Protein AF-A0A7S0GLN7-F1 (afdb_monomer_lite)

Foldseek 3Di:
DQDDPPPLVPDPPNDPPPAPVSDDPPNPRDDPVRNVVSVVVRVVVVVVVVVVVVVVVVVVVVVVVCVVPPPPDDDDPDDDPDDPLRPPVDQFDFDWADDPVDPDTATAADCVVPDLVVNPDADPPPGRPVSYCQVVQCPPPDPVSVPPRRDDTPGRDRPPDD

Structure (mmCIF, N/CA/C/O backbone):
data_AF-A0A7S0GLN7-F1
#
_entry.id   AF-A0A7S0GLN7-F1
#
loop_
_atom_site.group_PDB
_atom_site.id
_atom_site.type_symbol
_atom_site.label_atom_id
_atom_site.label_alt_id
_atom_site.label_comp_id
_atom_site.label_asym_id
_atom_site.label_entity_id
_atom_site.label_seq_id
_atom_site.pdbx_PDB_ins_code
_atom_site.Cartn_x
_atom_site.Cartn_y
_atom_site.Cartn_z
_atom_site.occupancy
_atom_site.B_iso_or_equiv
_atom_site.auth_seq_id
_atom_site.auth_comp_id
_atom_site.auth_asym_id
_atom_site.auth_atom_id
_atom_site.pdbx_PDB_model_num
ATOM 1 N N . PHE A 1 1 ? -46.836 7.902 42.389 1.00 57.00 1 PHE A N 1
ATOM 2 C CA . PHE A 1 1 ? -46.177 7.692 41.086 1.00 57.00 1 PHE A CA 1
ATOM 3 C C . PHE A 1 1 ? -44.818 8.373 41.120 1.00 57.00 1 PHE A C 1
ATOM 5 O O . PHE A 1 1 ? -44.782 9.589 41.242 1.00 57.00 1 PHE A O 1
ATOM 12 N N . LYS A 1 2 ? -43.715 7.612 41.102 1.00 63.59 2 LYS A N 1
ATOM 13 C CA . LYS A 1 2 ? -42.372 8.173 40.889 1.00 63.59 2 LYS A CA 1
ATOM 14 C C . LYS A 1 2 ? -42.158 8.267 39.375 1.00 63.59 2 LYS A C 1
ATOM 16 O O . LYS A 1 2 ? -42.363 7.277 38.680 1.00 63.59 2 LYS A O 1
ATOM 21 N N . PHE A 1 3 ? -41.825 9.448 38.862 1.00 69.06 3 PHE A N 1
ATOM 22 C CA . PHE A 1 3 ? -41.523 9.647 37.444 1.00 69.06 3 PHE A CA 1
ATOM 23 C C . PHE A 1 3 ? -40.012 9.564 37.231 1.00 69.06 3 PHE A C 1
ATOM 25 O O . PHE A 1 3 ? -39.242 10.159 37.983 1.00 69.06 3 PHE A O 1
ATOM 32 N N . CYS A 1 4 ? -39.583 8.835 36.201 1.00 67.38 4 CYS A N 1
ATOM 33 C CA . CYS A 1 4 ? -38.185 8.812 35.791 1.00 67.38 4 CYS A CA 1
ATOM 34 C C . CYS A 1 4 ? -37.833 10.160 35.146 1.00 67.38 4 CYS A C 1
ATOM 36 O O . CYS A 1 4 ? -38.243 10.438 34.019 1.00 67.38 4 CYS A O 1
ATOM 38 N N . HIS A 1 5 ? -37.070 10.999 35.847 1.00 70.44 5 HIS A N 1
ATOM 39 C CA . HIS A 1 5 ? -36.556 12.247 35.289 1.00 70.44 5 HIS A CA 1
ATOM 40 C C . HIS A 1 5 ? -35.407 11.927 34.318 1.00 70.44 5 HIS A C 1
ATOM 42 O O . HIS A 1 5 ? -34.266 11.744 34.745 1.00 70.44 5 HIS A O 1
ATOM 48 N N . GLN A 1 6 ? -35.722 11.815 33.020 1.00 73.50 6 GLN A N 1
ATOM 49 C CA . GLN A 1 6 ? -34.781 11.446 31.943 1.00 73.50 6 GLN A CA 1
ATOM 50 C C . GLN A 1 6 ? -33.738 12.524 31.616 1.00 73.50 6 GLN A C 1
ATOM 52 O O . GLN A 1 6 ? -32.865 12.305 30.778 1.00 73.50 6 GLN A O 1
ATOM 57 N N . ASP A 1 7 ? -33.797 13.679 32.275 1.00 79.75 7 ASP A N 1
ATOM 58 C CA . ASP A 1 7 ? -32.813 14.740 32.099 1.00 79.75 7 ASP A CA 1
ATOM 59 C C . ASP A 1 7 ? -31.486 14.385 32.791 1.00 79.75 7 ASP A C 1
ATOM 61 O O . ASP A 1 7 ? -31.182 14.825 33.901 1.00 79.75 7 ASP A O 1
ATOM 65 N N . MET A 1 8 ? -30.714 13.505 32.155 1.00 69.38 8 MET A N 1
ATOM 66 C CA . MET A 1 8 ? -29.378 13.122 32.614 1.00 69.38 8 MET A CA 1
ATOM 67 C C . MET A 1 8 ? -28.325 14.194 32.318 1.00 69.38 8 MET A C 1
ATOM 69 O O . MET A 1 8 ? -27.271 14.194 32.948 1.00 69.38 8 MET A O 1
ATOM 73 N N . TYR A 1 9 ? -28.598 15.117 31.391 1.00 76.44 9 TYR A N 1
ATOM 74 C CA . TYR A 1 9 ? -27.632 16.127 30.954 1.00 76.44 9 TYR A CA 1
ATOM 75 C C . TYR A 1 9 ? -27.539 17.327 31.898 1.00 76.44 9 TYR A C 1
ATOM 77 O O . TYR A 1 9 ? -26.471 17.937 31.978 1.00 76.44 9 TYR A O 1
ATOM 85 N N . ASN A 1 10 ? -28.607 17.622 32.640 1.00 80.81 10 ASN A N 1
ATOM 86 C CA . ASN A 1 10 ? -28.631 18.683 33.649 1.00 80.81 10 ASN A CA 1
ATOM 87 C C . ASN A 1 10 ? -28.247 18.206 35.063 1.00 80.81 10 ASN A C 1
ATOM 89 O O . ASN A 1 10 ? -28.332 18.980 36.015 1.00 80.81 10 ASN A O 1
ATOM 93 N N . ARG A 1 11 ? -27.810 16.947 35.231 1.00 74.38 11 ARG A N 1
ATOM 94 C CA . ARG A 1 11 ? -27.307 16.448 36.521 1.00 74.38 11 ARG A CA 1
ATOM 95 C C . ARG A 1 11 ? -25.831 16.799 36.699 1.00 74.38 11 ARG A C 1
ATOM 97 O O . ARG A 1 11 ? -25.009 16.529 35.825 1.00 74.38 11 ARG A O 1
ATOM 104 N N . GLU A 1 12 ? -25.499 17.351 37.862 1.00 82.12 12 GLU A N 1
ATOM 105 C CA . GLU A 1 12 ? -24.120 17.530 38.314 1.00 82.12 12 GLU A CA 1
ATOM 106 C C . GLU A 1 12 ? -23.817 16.550 39.458 1.00 82.12 12 GLU A C 1
ATOM 108 O O . GLU A 1 12 ? -24.544 16.552 40.458 1.00 82.12 12 GLU A O 1
ATOM 113 N N . PRO A 1 13 ? -22.768 15.715 39.340 1.00 79.75 13 PRO A N 1
ATOM 114 C CA . PRO A 1 13 ? -21.845 15.595 38.205 1.00 79.75 13 PRO A CA 1
ATOM 115 C C . PRO A 1 13 ? -22.456 14.872 36.988 1.00 79.75 13 PRO A C 1
ATOM 117 O O . PRO A 1 13 ? -23.296 13.984 37.130 1.00 79.75 13 PRO A O 1
ATOM 120 N N . LYS A 1 14 ? -21.984 15.213 35.779 1.00 82.69 14 LYS A N 1
ATOM 121 C CA . LYS A 1 14 ? -22.303 14.469 34.548 1.00 82.69 14 LYS A CA 1
ATOM 122 C C . LYS A 1 14 ? -21.554 13.140 34.577 1.00 82.69 14 LYS A C 1
ATOM 124 O O . LYS A 1 14 ? -20.348 13.110 34.345 1.00 82.69 14 LYS A O 1
ATOM 129 N N . VAL A 1 15 ? -22.254 12.051 34.879 1.00 79.00 15 VAL A N 1
ATOM 130 C CA . VAL A 1 15 ? -21.652 10.715 34.995 1.00 79.00 15 VAL A CA 1
ATOM 131 C C . VAL A 1 15 ? -22.271 9.766 33.983 1.00 79.00 15 VAL A C 1
ATOM 133 O O . VAL A 1 15 ? -23.485 9.581 33.947 1.00 79.00 15 VAL A O 1
ATOM 136 N N . PHE A 1 16 ? -21.415 9.152 33.169 1.00 77.00 16 PHE A N 1
ATOM 137 C CA . PHE A 1 16 ? -21.772 8.057 32.280 1.00 77.00 16 PHE A CA 1
ATOM 138 C C . PHE A 1 16 ? -20.804 6.893 32.529 1.00 77.00 16 PHE A C 1
ATOM 140 O O . PHE A 1 16 ? -19.592 7.126 32.546 1.00 77.00 16 PHE A O 1
ATOM 147 N N . PRO A 1 17 ? -21.289 5.653 32.708 1.00 74.25 17 PRO A N 1
ATOM 148 C CA . PRO A 1 17 ? -22.696 5.255 32.794 1.00 74.25 17 PRO A CA 1
ATOM 149 C C . PRO A 1 17 ? -23.403 5.766 34.061 1.00 74.25 17 PRO A C 1
ATOM 151 O O . PRO A 1 17 ? -22.766 6.110 35.061 1.00 74.25 17 PRO A O 1
ATOM 154 N N . ALA A 1 18 ? -24.735 5.824 34.015 1.00 74.25 18 ALA A N 1
ATOM 155 C CA . ALA A 1 18 ? -25.561 6.294 35.123 1.00 74.25 18 ALA A CA 1
ATOM 156 C C . ALA A 1 18 ? -25.625 5.248 36.243 1.00 74.25 18 ALA A C 1
ATOM 158 O O . ALA A 1 18 ? -26.555 4.449 36.319 1.00 74.25 18 ALA A O 1
ATOM 159 N N . PHE A 1 19 ? -24.611 5.239 37.107 1.00 80.25 19 PHE A N 1
ATOM 160 C CA . PHE A 1 19 ? -24.586 4.311 38.230 1.00 80.25 19 PHE A CA 1
ATOM 161 C C . PHE A 1 19 ? -25.478 4.776 39.397 1.00 80.25 19 PHE A C 1
ATOM 163 O O . PHE A 1 19 ? -25.459 5.962 39.741 1.00 80.25 19 PHE A O 1
ATOM 170 N N . PRO A 1 20 ? -26.173 3.842 40.065 1.00 79.44 20 PRO A N 1
ATOM 171 C CA . PRO A 1 20 ? -26.976 4.088 41.267 1.00 79.44 20 PRO A CA 1
ATOM 172 C C . PRO A 1 20 ? -26.224 4.809 42.389 1.00 79.44 20 PRO A C 1
ATOM 174 O O . PRO A 1 20 ? -26.772 5.704 43.018 1.00 79.44 20 PRO A O 1
ATOM 177 N N . ARG A 1 21 ? -24.924 4.539 42.559 1.00 83.12 21 ARG A N 1
ATOM 178 C CA . ARG A 1 21 ? -24.068 5.242 43.536 1.00 83.12 21 ARG A CA 1
ATOM 179 C C . ARG A 1 21 ? -23.975 6.765 43.349 1.00 83.12 21 ARG A C 1
ATOM 181 O O . ARG A 1 21 ? -23.468 7.449 44.226 1.00 83.12 21 ARG A O 1
ATOM 188 N N . HIS A 1 22 ? -24.371 7.286 42.186 1.00 83.12 22 HIS A N 1
ATOM 189 C CA . HIS A 1 22 ? -24.386 8.724 41.902 1.00 83.12 22 HIS A CA 1
ATOM 190 C C . HIS A 1 22 ? -25.783 9.343 42.077 1.00 83.12 22 HIS A C 1
ATOM 192 O O . HIS A 1 22 ? -26.001 10.486 41.677 1.00 83.12 22 HIS A O 1
ATOM 198 N N . GLN A 1 23 ? -26.747 8.596 42.621 1.00 82.06 23 GLN A N 1
ATOM 199 C CA . GLN A 1 23 ? -28.055 9.127 42.990 1.00 82.06 23 GLN A CA 1
ATOM 200 C C . GLN A 1 23 ? -27.930 9.986 44.251 1.00 82.06 23 GLN A C 1
ATOM 202 O O . GLN A 1 23 ? -27.161 9.669 45.158 1.00 82.06 23 GLN A O 1
ATOM 207 N N . LYS A 1 24 ? -28.675 11.093 44.301 1.00 82.06 24 LYS A N 1
ATOM 208 C CA . LYS A 1 24 ? -28.791 11.888 45.525 1.00 82.06 24 LYS A CA 1
ATOM 209 C C . LYS A 1 24 ? -29.635 11.118 46.536 1.00 82.06 24 LYS A C 1
ATOM 211 O O . LYS A 1 24 ? -30.616 10.473 46.166 1.00 82.06 24 LYS A O 1
ATOM 216 N N . GLU A 1 25 ? -29.256 11.202 47.805 1.00 85.62 25 GLU A N 1
ATOM 217 C CA . GLU A 1 25 ? -30.000 10.582 48.899 1.00 85.62 25 GLU A CA 1
ATOM 218 C C . GLU A 1 25 ? -31.457 11.083 48.896 1.00 85.62 25 GLU A C 1
ATOM 220 O O . GLU A 1 25 ? -31.708 12.286 48.827 1.00 85.62 25 GLU A O 1
ATOM 225 N N . GLY A 1 26 ? -32.422 10.157 48.890 1.00 84.94 26 GLY A N 1
ATOM 226 C CA . GLY A 1 26 ? -33.857 10.464 48.791 1.00 84.94 26 GLY A CA 1
ATOM 227 C C . GLY A 1 26 ? -34.430 10.551 47.367 1.00 84.94 26 GLY A C 1
ATOM 228 O O . GLY A 1 26 ? -35.652 10.570 47.213 1.00 84.94 26 GLY A O 1
ATOM 229 N N . GLU A 1 27 ? -33.597 10.526 46.321 1.00 83.56 27 GLU A N 1
ATOM 230 C CA . GLU A 1 27 ? -34.016 10.551 44.908 1.00 83.56 27 GLU A CA 1
ATOM 231 C C . GLU A 1 27 ? -33.846 9.188 44.213 1.00 83.56 27 GLU A C 1
ATOM 233 O O . GLU A 1 27 ? -33.439 9.105 43.051 1.00 83.56 27 GLU A O 1
ATOM 238 N N . GLU A 1 28 ? -34.181 8.099 44.909 1.00 83.62 28 GLU A N 1
ATOM 239 C CA . GLU A 1 28 ? -34.164 6.752 44.331 1.00 83.62 28 GLU A CA 1
ATOM 240 C C . GLU A 1 28 ? -35.203 6.632 43.211 1.00 83.62 28 GLU A C 1
ATOM 242 O O . GLU A 1 28 ? -36.420 6.559 43.451 1.00 83.62 28 GLU A O 1
ATOM 247 N N . TRP A 1 29 ? -34.703 6.637 41.976 1.00 77.25 29 TRP A N 1
ATOM 248 C CA . TRP A 1 29 ? -35.497 6.562 40.748 1.00 77.25 29 TRP A CA 1
ATOM 249 C C . TRP A 1 29 ? -35.495 5.164 40.115 1.00 77.25 29 TRP A C 1
ATOM 251 O O . TRP A 1 29 ? -36.211 4.954 39.138 1.00 77.25 29 TRP A O 1
ATOM 261 N N . MET A 1 30 ? -34.717 4.225 40.660 1.00 81.25 30 MET A N 1
ATOM 262 C CA . MET A 1 30 ? -34.496 2.889 40.106 1.00 81.25 30 MET A CA 1
ATOM 263 C C . MET A 1 30 ? -34.612 1.826 41.206 1.00 81.25 30 MET A C 1
ATOM 265 O O . MET A 1 30 ? -34.140 2.056 42.313 1.00 81.25 30 MET A O 1
ATOM 269 N N . HIS A 1 31 ? -35.250 0.690 40.909 1.00 86.38 31 HIS A N 1
ATOM 270 C CA . HIS A 1 31 ? -35.303 -0.467 41.818 1.00 86.38 31 HIS A CA 1
ATOM 271 C C . HIS A 1 31 ? -33.993 -1.276 41.784 1.00 86.38 31 HIS A C 1
ATOM 273 O O . HIS A 1 31 ? -33.302 -1.265 40.766 1.00 86.38 31 HIS A O 1
ATOM 279 N N . ASP A 1 32 ? -33.708 -2.051 42.834 1.00 87.88 32 ASP A N 1
ATOM 280 C CA . ASP A 1 32 ? -32.503 -2.896 42.948 1.00 87.88 32 ASP A CA 1
ATOM 281 C C . ASP A 1 32 ? -32.308 -3.842 41.741 1.00 87.88 32 ASP A C 1
ATOM 283 O O . ASP A 1 32 ? -31.202 -3.997 41.217 1.00 87.88 32 ASP A O 1
ATOM 287 N N . ASP A 1 33 ? -33.396 -4.411 41.213 1.00 88.50 33 ASP A N 1
ATOM 288 C CA . ASP A 1 33 ? -33.344 -5.278 40.026 1.00 88.50 33 ASP A CA 1
ATOM 289 C C . ASP A 1 33 ? -32.917 -4.508 38.763 1.00 88.50 33 ASP A C 1
ATOM 291 O O . ASP A 1 33 ? -32.183 -5.010 37.907 1.00 88.50 33 ASP A O 1
ATOM 295 N N . GLN A 1 34 ? -33.368 -3.258 38.639 1.00 86.06 34 GLN A N 1
ATOM 296 C CA . GLN A 1 34 ? -33.027 -2.383 37.520 1.00 86.06 34 GLN A CA 1
ATOM 297 C C . GLN A 1 34 ? -31.587 -1.873 37.634 1.00 86.06 34 GLN A C 1
ATOM 299 O O . GLN A 1 34 ? -30.918 -1.711 36.611 1.00 86.06 34 GLN A O 1
ATOM 304 N N . GLU A 1 35 ? -31.086 -1.677 38.857 1.00 87.75 35 GLU A N 1
ATOM 305 C CA . GLU A 1 35 ? -29.683 -1.366 39.124 1.00 87.75 35 GLU A CA 1
ATOM 306 C C . GLU A 1 35 ? -28.770 -2.424 38.516 1.00 87.75 35 GLU A C 1
ATOM 308 O O . GLU A 1 35 ? -27.910 -2.087 37.695 1.00 87.75 35 GLU A O 1
ATOM 313 N N . TRP A 1 36 ? -29.008 -3.696 38.823 1.00 89.38 36 TRP A N 1
ATOM 314 C CA . TRP A 1 36 ? -28.171 -4.771 38.305 1.00 89.38 36 TRP A CA 1
ATOM 315 C C . TRP A 1 36 ? -28.196 -4.836 36.770 1.00 89.38 36 TRP A C 1
ATOM 317 O O . TRP A 1 36 ? -27.140 -4.896 36.132 1.00 89.38 36 TRP A O 1
ATOM 327 N N . ILE A 1 37 ? -29.385 -4.739 36.161 1.00 90.50 37 ILE A N 1
ATOM 328 C CA . ILE A 1 37 ? -29.539 -4.746 34.696 1.00 90.50 37 ILE A CA 1
ATOM 329 C C . ILE A 1 37 ? -28.800 -3.557 34.068 1.00 90.50 37 ILE A C 1
ATOM 331 O O . ILE A 1 37 ? -28.101 -3.722 33.066 1.00 90.50 37 ILE A O 1
ATOM 335 N N . SER A 1 38 ? -28.917 -2.363 34.656 1.00 87.62 38 SER A N 1
ATOM 336 C CA . SER A 1 38 ? -28.266 -1.152 34.148 1.00 87.62 38 SER A CA 1
ATOM 337 C C . SER A 1 38 ? -26.741 -1.264 34.186 1.00 87.62 38 SER A C 1
ATOM 339 O O . SER A 1 38 ? -26.071 -0.870 33.228 1.00 87.62 38 SER A O 1
ATOM 341 N N . ILE A 1 39 ? -26.189 -1.864 35.245 1.00 87.38 39 ILE A N 1
ATOM 342 C CA . ILE A 1 39 ? -24.751 -2.098 35.403 1.00 87.38 39 ILE A CA 1
ATOM 343 C C . ILE A 1 39 ? -24.273 -3.100 34.351 1.00 87.38 39 ILE A C 1
ATOM 345 O O . ILE A 1 39 ? -23.296 -2.829 33.649 1.00 87.38 39 ILE A O 1
ATOM 349 N N . ALA A 1 40 ? -24.974 -4.228 34.205 1.00 92.56 40 ALA A N 1
ATOM 350 C CA . ALA A 1 40 ? -24.627 -5.264 33.238 1.00 92.56 40 ALA A CA 1
ATOM 351 C C . ALA A 1 40 ? -24.656 -4.728 31.797 1.00 92.56 40 ALA A C 1
ATOM 353 O O . ALA A 1 40 ? -23.691 -4.901 31.047 1.00 92.56 40 ALA A O 1
ATOM 354 N N . LEU A 1 41 ? -25.719 -4.007 31.424 1.00 91.56 41 LE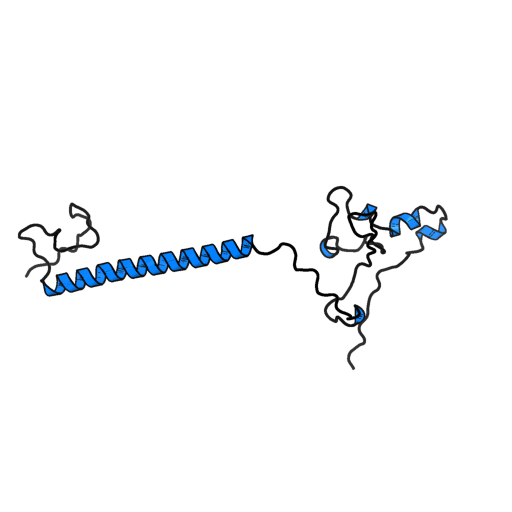U A N 1
ATOM 355 C CA . LEU A 1 41 ? -25.841 -3.396 30.101 1.00 91.56 41 LEU A CA 1
ATOM 356 C C . LEU A 1 41 ? -24.763 -2.336 29.861 1.00 91.56 41 LEU A C 1
ATOM 358 O O . LEU A 1 41 ? -24.144 -2.333 28.798 1.00 91.56 41 LEU A O 1
ATOM 362 N N . SER A 1 42 ? -24.475 -1.487 30.847 1.00 88.19 42 SER A N 1
ATOM 363 C CA . SER A 1 42 ? -23.448 -0.446 30.725 1.00 88.19 42 SER A CA 1
ATOM 364 C C . SER A 1 42 ? -22.067 -1.029 30.423 1.00 88.19 42 SER A C 1
ATOM 366 O O . SER A 1 42 ? -21.389 -0.580 29.497 1.00 88.19 42 SER A O 1
ATOM 368 N N . TRP A 1 43 ? -21.667 -2.073 31.152 1.00 91.00 43 TRP A N 1
ATOM 369 C CA . TRP A 1 43 ? -20.410 -2.770 30.884 1.00 91.00 43 TRP A CA 1
ATOM 370 C C . TRP A 1 43 ? -20.419 -3.488 29.538 1.00 91.00 43 TRP A C 1
ATOM 372 O O . TRP A 1 43 ? -19.421 -3.432 28.821 1.00 91.00 43 TRP A O 1
ATOM 382 N N . SER A 1 44 ? -21.543 -4.096 29.149 1.00 95.38 44 SER A N 1
ATOM 383 C CA . SER A 1 44 ? -21.660 -4.747 27.840 1.00 95.38 44 SER A CA 1
ATOM 384 C C . SER A 1 44 ? -21.431 -3.765 26.683 1.00 95.38 44 SER A C 1
ATOM 386 O O . SER A 1 44 ? -20.687 -4.080 25.756 1.00 95.38 44 SER A O 1
ATOM 388 N N . VAL A 1 45 ? -21.972 -2.542 26.767 1.00 94.88 45 VAL A N 1
ATOM 389 C CA . VAL A 1 45 ? -21.776 -1.500 25.745 1.00 94.88 45 VAL A CA 1
ATOM 390 C C . VAL A 1 45 ? -20.310 -1.080 25.663 1.00 94.88 45 VAL A C 1
ATOM 392 O O . VAL A 1 45 ? -19.775 -0.964 24.562 1.00 94.88 45 VAL A O 1
ATOM 395 N N . ILE A 1 46 ? -19.639 -0.897 26.806 1.00 93.88 46 ILE A N 1
ATOM 396 C CA . ILE A 1 46 ? -18.207 -0.562 26.844 1.00 93.88 46 ILE A CA 1
ATOM 397 C C . ILE A 1 46 ? -17.383 -1.669 26.176 1.00 93.88 46 ILE A C 1
ATOM 399 O O . ILE A 1 46 ? -16.544 -1.373 25.326 1.00 93.88 46 ILE A O 1
ATOM 403 N N . VAL A 1 47 ? -17.646 -2.937 26.506 1.00 97.25 47 VAL A N 1
ATOM 404 C CA . VAL A 1 47 ? -16.947 -4.088 25.911 1.00 97.25 47 VAL A CA 1
ATOM 405 C C . VAL A 1 47 ? -17.150 -4.128 24.397 1.00 97.25 47 VAL A C 1
ATOM 407 O O . VAL A 1 47 ? -16.174 -4.221 23.655 1.00 97.25 47 VAL A O 1
ATOM 410 N N . VAL A 1 48 ? -18.391 -3.989 23.920 1.00 97.88 48 VAL A N 1
ATOM 411 C CA . VAL A 1 48 ? -18.699 -3.970 22.481 1.00 97.88 48 VAL A CA 1
ATOM 412 C C . VAL A 1 48 ? -17.965 -2.827 21.778 1.00 97.88 48 VAL A C 1
ATOM 414 O O . VAL A 1 48 ? -17.373 -3.038 20.719 1.00 97.88 48 VAL A O 1
ATOM 417 N N . LEU A 1 49 ? -17.941 -1.632 22.370 1.00 97.50 49 LEU A N 1
ATOM 418 C CA . LEU A 1 49 ? -17.271 -0.468 21.793 1.00 97.50 49 LEU A CA 1
ATOM 419 C C . LEU A 1 49 ? -15.750 -0.668 21.705 1.00 97.50 49 LEU A C 1
ATOM 421 O O . LEU A 1 49 ? -15.149 -0.368 20.670 1.00 97.50 49 LEU A O 1
ATOM 425 N N . VAL A 1 50 ? -15.129 -1.241 22.739 1.00 97.81 50 VAL A N 1
ATOM 426 C CA . VAL A 1 50 ? -13.704 -1.609 22.726 1.00 97.81 50 VAL A CA 1
ATOM 427 C C . VAL A 1 50 ? -13.421 -2.662 21.651 1.00 97.81 50 VAL A C 1
ATOM 429 O O . VAL A 1 50 ? -12.486 -2.499 20.872 1.00 97.81 50 VAL A O 1
ATOM 432 N N . CYS A 1 51 ? -14.248 -3.703 21.528 1.00 98.38 51 CYS A N 1
ATOM 433 C CA . CYS A 1 51 ? -14.081 -4.726 20.492 1.00 98.38 51 CYS A CA 1
ATOM 434 C C . CYS A 1 51 ? -14.195 -4.154 19.071 1.00 98.38 51 CYS A C 1
ATOM 436 O O . CYS A 1 51 ? -13.367 -4.468 18.214 1.00 98.38 51 CYS A O 1
ATOM 438 N N . VAL A 1 52 ? -15.188 -3.297 18.810 1.00 98.38 52 VAL A N 1
ATOM 439 C CA . VAL A 1 52 ? -15.390 -2.678 17.489 1.00 98.38 52 VAL A CA 1
ATOM 440 C C . VAL A 1 52 ? -14.224 -1.757 17.139 1.00 98.38 52 VAL A C 1
ATOM 442 O O . VAL A 1 52 ? -13.662 -1.860 16.048 1.00 98.38 52 VAL A O 1
ATOM 445 N N . THR A 1 53 ? -13.823 -0.882 18.062 1.00 97.94 53 THR A N 1
ATOM 446 C CA . THR A 1 53 ? -12.688 0.028 17.846 1.00 97.94 53 THR A CA 1
ATOM 447 C C . THR A 1 53 ? -11.386 -0.735 17.617 1.00 97.94 53 THR A C 1
ATOM 449 O O . THR A 1 53 ? -10.672 -0.427 16.664 1.00 97.94 53 THR A O 1
ATOM 452 N N . TYR A 1 54 ? -11.116 -1.776 18.407 1.00 98.31 54 TYR A N 1
ATOM 453 C CA . TYR A 1 54 ? -9.957 -2.654 18.239 1.00 98.31 54 TYR A CA 1
ATOM 454 C C . TYR A 1 54 ? -9.962 -3.402 16.895 1.00 98.31 54 TYR A C 1
ATOM 456 O O . TYR A 1 54 ? -8.946 -3.466 16.206 1.00 98.31 54 TYR A O 1
ATOM 464 N N . SER A 1 55 ? -11.113 -3.927 16.469 1.00 98.00 55 SER A N 1
ATOM 465 C CA . SER A 1 55 ? -11.243 -4.596 15.169 1.00 98.00 55 SER A CA 1
ATOM 466 C C . SER A 1 55 ? -10.955 -3.640 14.004 1.00 98.00 55 SER A C 1
ATOM 468 O O . SER A 1 55 ? -10.200 -3.971 13.086 1.00 98.00 55 SER A O 1
ATOM 470 N N . LEU A 1 56 ? -11.494 -2.418 14.062 1.00 97.56 56 LEU A N 1
ATOM 471 C CA . LEU A 1 56 ? -11.277 -1.404 13.032 1.00 97.56 56 LEU A CA 1
ATOM 472 C C . LEU A 1 56 ? -9.817 -0.940 12.962 1.00 97.56 56 LEU A C 1
ATOM 474 O O . LEU A 1 56 ? -9.297 -0.753 11.858 1.00 97.56 56 LEU A O 1
ATOM 478 N N . THR A 1 57 ? -9.144 -0.759 14.102 1.00 96.94 57 THR A N 1
ATOM 479 C CA . THR A 1 57 ? -7.729 -0.355 14.129 1.00 96.94 57 THR A CA 1
ATOM 480 C C . THR A 1 57 ? -6.829 -1.450 13.573 1.00 96.94 57 THR A C 1
ATOM 482 O O . THR A 1 57 ? -6.003 -1.153 12.712 1.00 96.94 57 THR A O 1
ATOM 485 N N . ILE A 1 58 ? -7.037 -2.712 13.959 1.00 97.00 58 ILE A N 1
ATOM 486 C CA . ILE A 1 58 ? -6.307 -3.861 13.404 1.00 97.00 58 ILE A CA 1
ATOM 487 C C . ILE A 1 58 ? -6.499 -3.966 11.896 1.00 97.00 58 ILE A C 1
ATOM 489 O O . ILE A 1 58 ? -5.524 -4.121 11.161 1.00 97.00 58 ILE A O 1
ATOM 493 N N . HIS A 1 59 ? -7.734 -3.847 11.408 1.00 95.12 59 HIS A N 1
ATOM 494 C CA . HIS A 1 59 ? -8.009 -3.937 9.974 1.00 95.12 59 HIS A CA 1
ATOM 495 C C . HIS A 1 59 ? -7.298 -2.836 9.182 1.00 95.12 59 HIS A C 1
ATOM 497 O O . HIS A 1 59 ? -6.715 -3.095 8.125 1.00 95.12 59 HIS A O 1
ATOM 503 N N . ARG A 1 60 ? -7.298 -1.604 9.704 1.00 94.50 60 ARG A N 1
ATOM 504 C CA . ARG A 1 60 ? -6.581 -0.478 9.088 1.00 94.50 60 ARG A CA 1
ATOM 505 C C . ARG A 1 60 ? -5.068 -0.668 9.137 1.00 94.50 60 ARG A C 1
ATOM 507 O O . ARG A 1 60 ? -4.416 -0.462 8.116 1.00 94.50 60 ARG A O 1
ATOM 514 N N . LEU A 1 61 ? -4.526 -1.114 10.270 1.00 94.75 61 LEU A N 1
ATOM 515 C CA . LEU A 1 61 ? -3.101 -1.405 10.424 1.00 94.75 61 LEU A CA 1
ATOM 516 C C . LEU A 1 61 ? -2.652 -2.510 9.469 1.00 94.75 61 LEU A C 1
ATOM 518 O O . LEU A 1 61 ? -1.663 -2.328 8.772 1.00 94.75 61 LEU A O 1
ATOM 522 N N . HIS A 1 62 ? -3.398 -3.610 9.348 1.00 92.94 62 HIS A N 1
ATOM 523 C CA . HIS A 1 62 ? -3.067 -4.675 8.401 1.00 92.94 62 HIS A CA 1
ATOM 524 C C . HIS A 1 62 ? -3.072 -4.199 6.951 1.00 92.94 62 HIS A C 1
ATOM 526 O O . HIS A 1 62 ? -2.187 -4.584 6.190 1.00 92.94 62 HIS A O 1
ATOM 532 N N . LYS A 1 63 ? -4.047 -3.375 6.549 1.00 88.81 63 LYS A N 1
ATOM 533 C CA . LYS A 1 63 ? -4.066 -2.805 5.195 1.00 88.81 63 LYS A CA 1
ATOM 534 C C . LYS A 1 63 ? -2.876 -1.878 4.953 1.00 88.81 63 LYS A C 1
ATOM 536 O O . LYS A 1 63 ? -2.239 -1.997 3.911 1.00 88.81 63 LYS A O 1
ATOM 541 N N . GLY A 1 64 ? -2.555 -1.008 5.911 1.00 88.62 64 GLY A N 1
ATOM 542 C CA . GLY A 1 64 ? -1.403 -0.108 5.823 1.00 88.62 64 GLY A CA 1
ATOM 543 C C . GLY A 1 64 ? -0.073 -0.860 5.780 1.00 88.62 64 GLY A C 1
ATOM 544 O O . GLY A 1 64 ? 0.742 -0.618 4.898 1.00 88.62 64 GLY A O 1
ATOM 545 N N . LEU A 1 65 ? 0.109 -1.843 6.665 1.00 88.12 65 LEU A N 1
ATOM 546 C CA . LEU A 1 65 ? 1.291 -2.703 6.693 1.00 88.12 65 LEU A CA 1
ATOM 547 C C . LEU A 1 65 ? 1.439 -3.476 5.381 1.00 88.12 65 LEU A C 1
ATOM 549 O O . LEU A 1 65 ? 2.513 -3.472 4.799 1.00 88.12 65 LEU A O 1
ATOM 553 N N . LYS A 1 66 ? 0.368 -4.081 4.854 1.00 83.12 66 LYS A N 1
ATOM 554 C CA . LYS A 1 66 ? 0.426 -4.757 3.548 1.00 83.12 66 LYS A CA 1
ATOM 555 C C . LYS A 1 66 ? 0.786 -3.809 2.405 1.00 83.12 66 LYS A C 1
ATOM 557 O O . LYS A 1 66 ? 1.457 -4.244 1.482 1.00 83.12 66 LYS A O 1
ATOM 562 N N . ALA A 1 67 ? 0.348 -2.552 2.444 1.00 78.75 67 ALA A N 1
ATOM 563 C CA . ALA A 1 67 ? 0.734 -1.564 1.439 1.00 78.75 67 ALA A CA 1
ATOM 564 C C . ALA A 1 67 ? 2.219 -1.186 1.553 1.00 78.75 67 ALA A C 1
ATOM 566 O O . ALA A 1 67 ? 2.885 -1.060 0.535 1.00 78.75 67 ALA A O 1
ATOM 567 N N . TYR A 1 68 ? 2.742 -1.073 2.776 1.00 81.88 68 TYR A N 1
ATOM 568 C CA . TYR A 1 68 ? 4.153 -0.767 3.023 1.00 81.88 68 TYR A CA 1
ATOM 569 C C . TYR A 1 68 ? 5.089 -1.936 2.685 1.00 81.88 68 TYR A C 1
ATOM 571 O O . TYR A 1 68 ? 6.189 -1.736 2.186 1.00 81.88 68 TYR A O 1
ATOM 579 N N . PHE A 1 69 ? 4.644 -3.167 2.945 1.00 79.19 69 PHE A N 1
ATOM 580 C CA . PHE A 1 69 ? 5.407 -4.392 2.703 1.00 79.19 69 PHE A CA 1
ATOM 581 C C . PHE A 1 69 ? 5.089 -5.062 1.367 1.00 79.19 69 PHE A C 1
ATOM 583 O O . PHE A 1 69 ? 5.551 -6.179 1.150 1.00 79.19 69 PHE A O 1
ATOM 590 N N . LYS A 1 70 ? 4.314 -4.437 0.469 1.00 60.34 70 LYS A N 1
ATOM 591 C CA . LYS A 1 70 ? 4.252 -4.912 -0.915 1.00 60.34 70 LYS A CA 1
ATOM 592 C C . LYS A 1 70 ? 5.643 -4.691 -1.512 1.00 60.34 70 LYS A C 1
ATOM 594 O O . LYS A 1 70 ? 6.033 -3.534 -1.667 1.00 60.34 70 LYS A O 1
ATOM 599 N N . PRO A 1 71 ? 6.414 -5.755 -1.790 1.00 51.91 71 PRO A N 1
ATOM 600 C CA . PRO A 1 71 ? 7.691 -5.579 -2.446 1.00 51.91 71 PRO A CA 1
ATOM 601 C C . PRO A 1 71 ? 7.414 -4.917 -3.798 1.00 51.91 71 PRO A C 1
ATOM 603 O O . PRO A 1 71 ? 6.560 -5.370 -4.553 1.00 51.91 71 PRO A O 1
ATOM 606 N N . VAL A 1 72 ? 8.126 -3.829 -4.088 1.00 58.50 72 VAL A N 1
ATOM 607 C CA . VAL A 1 72 ? 8.102 -3.138 -5.395 1.00 58.50 72 VAL A CA 1
ATOM 608 C C . VAL A 1 72 ? 8.637 -4.052 -6.514 1.00 58.50 72 VAL A C 1
ATOM 610 O O . VAL A 1 72 ? 8.548 -3.732 -7.691 1.00 58.50 72 VAL A O 1
ATOM 613 N N . TYR A 1 73 ? 9.155 -5.221 -6.140 1.00 50.31 73 TYR A N 1
ATOM 614 C CA . TYR A 1 73 ? 9.698 -6.231 -7.022 1.00 50.31 73 TYR A CA 1
ATOM 615 C C . TYR A 1 73 ? 8.922 -7.535 -6.816 1.00 50.31 73 TYR A C 1
ATOM 617 O O . TYR A 1 73 ? 9.113 -8.223 -5.807 1.00 50.31 73 TYR A O 1
ATOM 625 N N . ASP A 1 74 ? 8.040 -7.878 -7.756 1.00 56.88 74 ASP A N 1
ATOM 626 C CA . ASP A 1 74 ? 7.651 -9.277 -7.908 1.00 56.88 74 ASP A CA 1
ATOM 627 C C . ASP A 1 74 ? 8.936 -10.041 -8.231 1.00 56.88 74 ASP A C 1
ATOM 629 O O . ASP A 1 74 ? 9.709 -9.638 -9.101 1.00 56.88 74 ASP A O 1
ATOM 633 N N . GLN A 1 75 ? 9.222 -11.088 -7.453 1.00 57.91 75 GLN A N 1
ATOM 634 C CA . GLN A 1 75 ? 10.411 -11.909 -7.664 1.00 57.91 75 GLN A CA 1
ATOM 635 C C . GLN A 1 75 ? 10.531 -12.262 -9.151 1.00 57.91 75 GLN A C 1
ATOM 637 O O . GLN A 1 75 ? 9.504 -12.562 -9.769 1.00 57.91 75 GLN A O 1
ATOM 642 N N . PRO A 1 76 ? 11.750 -12.259 -9.723 1.00 57.25 76 PRO A N 1
ATOM 643 C CA . PRO A 1 76 ? 11.920 -12.587 -11.125 1.00 57.25 76 PRO A CA 1
ATOM 644 C C . PRO A 1 76 ? 11.330 -13.980 -11.312 1.00 57.25 76 PRO A C 1
ATOM 646 O O . PRO A 1 76 ? 11.730 -14.926 -10.622 1.00 57.25 76 PRO A O 1
ATOM 649 N N . ALA A 1 77 ? 10.293 -14.063 -12.148 1.00 60.50 77 ALA A N 1
ATOM 650 C CA . ALA A 1 77 ? 9.566 -15.297 -12.372 1.00 60.50 77 ALA A CA 1
ATOM 651 C C . ALA A 1 77 ? 10.587 -16.407 -12.638 1.00 60.50 77 ALA A C 1
ATOM 653 O O . ALA A 1 77 ? 11.521 -16.234 -13.425 1.00 60.50 77 ALA A O 1
ATOM 654 N N . LYS A 1 78 ? 10.448 -17.521 -11.913 1.00 69.69 78 LYS A N 1
ATOM 655 C CA . LYS A 1 78 ? 11.301 -18.702 -12.064 1.00 69.69 78 LYS A CA 1
ATOM 656 C C . LYS A 1 78 ? 11.436 -18.990 -13.556 1.00 69.69 78 LYS A C 1
ATOM 658 O O . LYS A 1 78 ? 10.400 -19.086 -14.201 1.00 69.69 78 LYS A O 1
ATOM 663 N N . ALA A 1 79 ? 12.664 -19.084 -14.076 1.00 61.38 79 ALA A N 1
ATOM 664 C CA . ALA A 1 79 ? 12.914 -19.259 -15.507 1.00 61.38 79 ALA A CA 1
ATOM 665 C C . ALA A 1 79 ? 11.985 -20.345 -16.069 1.00 61.38 79 ALA A C 1
ATOM 667 O O . ALA A 1 79 ? 12.104 -21.521 -15.716 1.00 61.38 79 ALA A O 1
ATOM 668 N N . ILE A 1 80 ? 10.995 -19.919 -16.852 1.00 67.00 80 ILE A N 1
ATOM 669 C CA . ILE A 1 80 ? 10.033 -20.812 -17.478 1.00 67.00 80 ILE A CA 1
ATOM 670 C C . ILE A 1 80 ? 10.648 -21.182 -18.822 1.00 67.00 80 ILE A C 1
ATOM 672 O O . ILE A 1 80 ? 10.959 -20.298 -19.613 1.00 67.00 80 ILE A O 1
ATOM 676 N N . ASP A 1 81 ? 10.803 -22.477 -19.090 1.00 76.00 81 ASP A N 1
ATOM 677 C CA . ASP A 1 81 ? 11.240 -22.999 -20.397 1.00 76.00 81 ASP A CA 1
ATOM 678 C C . ASP A 1 81 ? 10.111 -22.926 -21.448 1.00 76.00 81 ASP A C 1
ATOM 680 O O . ASP A 1 81 ? 9.947 -23.796 -22.297 1.00 76.00 81 ASP A O 1
ATOM 684 N N . GLN A 1 82 ? 9.253 -21.910 -21.335 1.00 72.69 82 GLN A N 1
ATOM 685 C CA . GLN A 1 82 ? 8.143 -21.669 -22.241 1.00 72.69 82 GLN A CA 1
ATOM 686 C C . GLN A 1 82 ? 8.592 -20.631 -23.255 1.00 72.69 82 GLN A C 1
ATOM 688 O O . GLN A 1 82 ? 9.052 -19.541 -22.899 1.00 72.69 82 GLN A O 1
ATOM 693 N N . LYS A 1 83 ? 8.459 -20.961 -24.538 1.00 70.31 83 LYS A N 1
ATOM 694 C CA . LYS A 1 83 ? 8.803 -20.014 -25.597 1.00 70.31 83 LYS A CA 1
ATOM 695 C C . LYS A 1 83 ? 7.816 -18.859 -25.562 1.00 70.31 83 LYS A C 1
ATOM 697 O O . LYS A 1 83 ? 6.624 -19.056 -25.351 1.00 70.31 83 LYS A O 1
ATOM 702 N N . PHE A 1 84 ? 8.298 -17.657 -25.855 1.00 65.81 84 PHE A N 1
ATOM 703 C CA . PHE A 1 84 ? 7.457 -16.463 -25.916 1.00 65.81 84 PHE A CA 1
ATOM 704 C C . PHE A 1 84 ? 6.210 -16.649 -26.805 1.00 65.81 84 PHE A C 1
ATOM 706 O O . PHE A 1 84 ? 5.112 -16.250 -26.433 1.00 65.81 84 PHE A O 1
ATOM 713 N N . SER A 1 85 ? 6.360 -17.351 -27.935 1.00 66.75 85 SER A N 1
ATOM 714 C CA . SER A 1 85 ? 5.271 -17.690 -28.864 1.00 66.75 85 SER A CA 1
ATOM 715 C C . SER A 1 85 ? 4.148 -18.544 -28.264 1.00 66.75 85 SER A C 1
ATOM 717 O O . SER A 1 85 ? 3.091 -18.679 -28.866 1.00 66.75 85 SER A O 1
ATOM 719 N N . GLU A 1 86 ? 4.375 -19.177 -27.115 1.00 73.81 86 GLU A N 1
ATOM 720 C CA . GLU A 1 86 ? 3.412 -20.064 -26.458 1.00 73.81 86 GLU A CA 1
ATOM 721 C C . GLU A 1 86 ? 2.576 -19.325 -25.404 1.00 73.81 86 GLU A C 1
ATOM 723 O O . GLU A 1 86 ? 1.624 -19.892 -24.867 1.00 73.81 86 GLU A O 1
ATOM 728 N N . VAL A 1 87 ? 2.903 -18.066 -25.089 1.00 74.12 87 VAL A N 1
ATOM 729 C CA . VAL A 1 87 ? 2.165 -17.268 -24.107 1.00 74.12 87 VAL A CA 1
ATOM 730 C C . VAL A 1 87 ? 1.116 -16.426 -24.828 1.00 74.12 87 VAL A C 1
ATOM 732 O O . VAL A 1 87 ? 1.369 -15.295 -25.227 1.00 74.12 87 VAL A O 1
ATOM 735 N N . ALA A 1 88 ? -0.102 -16.959 -24.951 1.00 72.69 88 ALA A N 1
ATOM 736 C CA . ALA A 1 88 ? -1.210 -16.292 -25.650 1.00 72.69 88 ALA A CA 1
ATOM 737 C C . ALA A 1 88 ? -1.578 -14.902 -25.085 1.00 72.69 88 ALA A C 1
ATOM 739 O O . ALA A 1 88 ? -2.219 -14.109 -25.769 1.00 72.69 88 ALA A O 1
ATOM 740 N N . ALA A 1 89 ? -1.191 -14.612 -23.839 1.00 72.69 89 ALA A N 1
ATOM 741 C CA . ALA A 1 89 ? -1.446 -13.332 -23.188 1.00 72.69 89 ALA A CA 1
ATOM 742 C C . ALA A 1 89 ? -0.449 -12.227 -23.576 1.00 72.69 89 ALA A C 1
ATOM 744 O O . ALA A 1 89 ? -0.751 -11.059 -23.342 1.00 72.69 89 ALA A O 1
ATOM 745 N N . ILE A 1 90 ? 0.719 -12.562 -24.144 1.00 66.38 90 ILE A N 1
ATOM 746 C CA . ILE A 1 90 ? 1.733 -11.563 -24.490 1.00 66.38 90 ILE A CA 1
ATOM 747 C C . ILE A 1 90 ? 1.740 -11.346 -26.003 1.00 66.38 90 ILE A C 1
ATOM 749 O O . ILE A 1 90 ? 2.101 -12.224 -26.781 1.00 66.38 90 ILE A O 1
ATOM 753 N N . CYS A 1 91 ? 1.321 -10.156 -26.425 1.00 68.62 91 CYS A N 1
ATOM 754 C CA . CYS A 1 91 ? 1.201 -9.795 -27.837 1.00 68.62 91 CYS A CA 1
ATOM 755 C C . CYS A 1 91 ? 2.495 -9.228 -28.444 1.00 68.62 91 CYS A C 1
ATOM 757 O O . CYS A 1 91 ? 2.636 -9.219 -29.668 1.00 68.62 91 CYS A O 1
ATOM 759 N N . ALA A 1 92 ? 3.436 -8.768 -27.616 1.00 71.94 92 ALA A N 1
ATOM 760 C CA . ALA A 1 92 ? 4.706 -8.195 -28.049 1.00 71.94 92 ALA A CA 1
ATOM 761 C C . ALA A 1 92 ? 5.775 -8.314 -26.951 1.00 71.94 92 ALA A C 1
ATOM 763 O O . ALA A 1 92 ? 5.449 -8.337 -25.766 1.00 71.94 92 ALA A O 1
ATOM 764 N N . TYR A 1 93 ? 7.047 -8.377 -27.347 1.00 79.38 93 TYR A N 1
ATOM 765 C CA . TYR A 1 93 ? 8.184 -8.231 -26.438 1.00 79.38 93 TYR A CA 1
ATOM 766 C C . TYR A 1 93 ? 9.204 -7.270 -27.030 1.00 79.38 93 TYR A C 1
ATOM 768 O O . TYR A 1 93 ? 9.381 -7.221 -28.249 1.00 79.38 93 TYR A O 1
ATOM 776 N N . VAL A 1 94 ? 9.890 -6.542 -26.153 1.00 85.38 94 VAL A N 1
ATOM 777 C CA . VAL A 1 94 ? 11.029 -5.704 -26.522 1.00 85.38 94 VAL A CA 1
ATOM 778 C C . VAL A 1 94 ? 12.295 -6.557 -26.382 1.00 85.38 94 VAL A C 1
ATOM 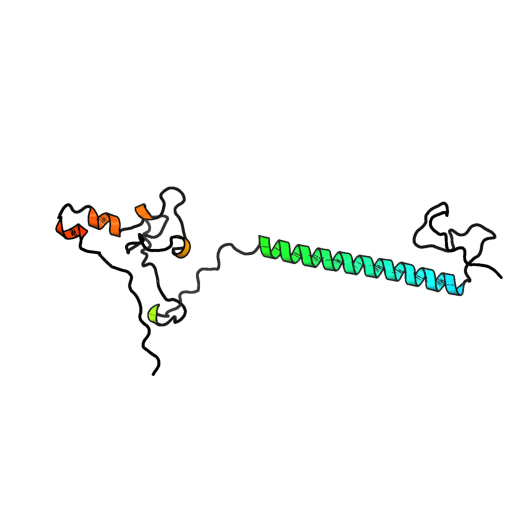780 O O . VAL A 1 94 ? 12.623 -6.972 -25.267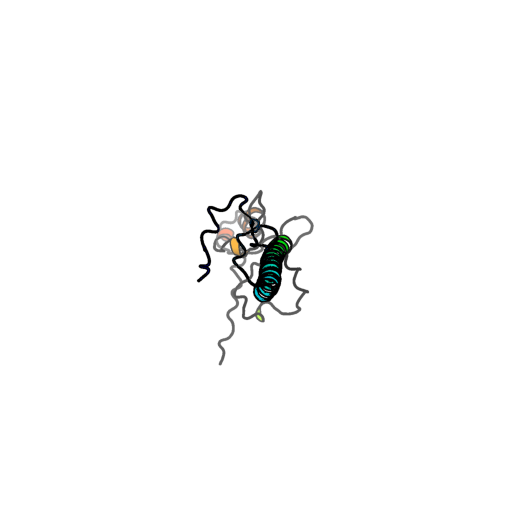 1.00 85.38 94 VAL A O 1
ATOM 783 N N . PRO A 1 95 ? 12.983 -6.920 -27.480 1.00 86.62 95 PRO A N 1
ATOM 784 C CA . PRO A 1 95 ? 14.216 -7.692 -27.407 1.00 86.62 95 PRO A CA 1
ATOM 785 C C . PRO A 1 95 ? 15.307 -6.894 -26.684 1.00 86.62 95 PRO A C 1
ATOM 787 O O . PRO A 1 95 ? 15.617 -5.761 -27.047 1.00 86.62 95 PRO A O 1
ATOM 790 N N . MET A 1 96 ? 15.906 -7.521 -25.672 1.00 91.00 96 MET A N 1
ATOM 791 C CA . MET A 1 96 ? 16.921 -6.919 -24.808 1.00 91.00 96 MET A CA 1
ATOM 792 C C . MET A 1 96 ? 18.135 -7.841 -24.665 1.00 91.00 96 MET A C 1
ATOM 794 O O . MET A 1 96 ? 17.987 -9.064 -24.600 1.00 91.00 96 MET A O 1
ATOM 798 N N . LYS A 1 97 ? 19.334 -7.262 -24.553 1.00 91.25 97 LYS A N 1
ATOM 799 C CA . LYS A 1 97 ? 20.579 -7.960 -24.207 1.00 91.25 97 LYS A CA 1
ATOM 800 C C . LYS A 1 97 ? 21.119 -7.416 -22.886 1.00 91.25 97 LYS A C 1
ATOM 802 O O . LYS A 1 97 ? 21.317 -6.217 -22.741 1.00 91.25 97 LYS A O 1
ATOM 807 N N . HIS A 1 98 ? 21.405 -8.313 -21.948 1.00 92.31 98 HIS A N 1
ATOM 808 C CA . HIS A 1 98 ? 22.126 -7.960 -20.727 1.00 92.31 98 HIS A CA 1
ATOM 809 C C . HIS A 1 98 ? 23.624 -8.138 -20.970 1.00 92.31 98 HIS A C 1
ATOM 811 O O . HIS A 1 98 ? 24.053 -9.199 -21.430 1.00 92.31 98 HIS A O 1
ATOM 817 N N . ASP A 1 99 ? 24.398 -7.101 -20.677 1.00 92.31 99 ASP A N 1
ATOM 818 C CA . ASP A 1 99 ? 25.852 -7.091 -20.795 1.00 92.31 99 ASP A CA 1
ATOM 819 C C . ASP A 1 99 ? 26.444 -6.605 -19.466 1.00 92.31 99 ASP A C 1
ATOM 821 O O . ASP A 1 99 ? 25.863 -5.737 -18.817 1.00 92.31 99 ASP A O 1
ATOM 825 N N . SER A 1 100 ? 27.551 -7.197 -19.015 1.00 93.75 100 SER A N 1
ATOM 826 C CA . SER A 1 100 ? 28.102 -6.932 -17.677 1.00 93.75 100 SER A CA 1
ATOM 827 C C . SER A 1 100 ? 28.634 -5.512 -17.511 1.00 93.75 100 SER A C 1
ATOM 829 O O . SER A 1 100 ? 28.767 -5.039 -16.384 1.00 93.75 100 SER A O 1
ATOM 831 N N . ASP A 1 101 ? 28.930 -4.849 -18.625 1.00 95.44 101 ASP A N 1
ATOM 832 C CA . ASP A 1 101 ? 29.485 -3.498 -18.646 1.00 95.44 101 ASP A CA 1
ATOM 833 C C . ASP A 1 101 ? 28.403 -2.411 -18.513 1.00 95.44 101 ASP A C 1
ATOM 835 O O . ASP A 1 101 ? 28.725 -1.239 -18.310 1.00 95.44 101 ASP A O 1
ATOM 839 N N . PHE A 1 102 ? 27.120 -2.787 -18.583 1.00 92.12 102 PHE A N 1
ATOM 840 C CA . PHE A 1 102 ? 25.986 -1.868 -18.530 1.00 92.12 102 PHE A CA 1
ATOM 841 C C . PHE A 1 102 ? 25.095 -2.147 -17.315 1.00 92.12 102 PHE A C 1
ATOM 843 O O . PHE A 1 102 ? 24.822 -3.289 -16.951 1.00 92.12 102 PHE A O 1
ATOM 850 N N . ILE A 1 103 ? 24.625 -1.072 -16.675 1.00 92.94 103 ILE A N 1
ATOM 851 C CA . ILE A 1 103 ? 23.710 -1.153 -15.522 1.00 92.94 103 ILE A CA 1
ATOM 852 C C . ILE A 1 103 ? 22.287 -1.506 -15.979 1.00 92.94 103 ILE A C 1
ATOM 854 O O . ILE A 1 103 ? 21.564 -2.204 -15.269 1.00 92.94 103 ILE A O 1
ATOM 858 N N . TYR A 1 104 ? 21.904 -1.032 -17.164 1.00 93.25 104 TYR A N 1
ATOM 859 C CA . TYR A 1 104 ? 20.604 -1.265 -17.785 1.00 93.25 104 TYR A CA 1
ATOM 860 C C . TYR A 1 104 ? 20.756 -2.178 -19.008 1.00 93.25 104 TYR A C 1
ATOM 862 O O . TYR A 1 104 ? 21.836 -2.228 -19.604 1.00 93.25 104 TYR A O 1
ATOM 870 N N . PRO A 1 105 ? 19.711 -2.935 -19.382 1.00 94.56 105 PRO A N 1
ATOM 871 C CA . PRO A 1 105 ? 19.774 -3.796 -20.551 1.00 94.56 105 PRO A CA 1
ATOM 872 C C . PRO A 1 105 ? 19.784 -2.978 -21.846 1.00 94.56 105 PRO A C 1
ATOM 874 O O . PRO A 1 105 ? 19.102 -1.966 -21.977 1.00 94.56 105 PRO A O 1
ATOM 877 N N . LEU A 1 106 ? 20.526 -3.472 -22.833 1.00 95.12 106 LEU A N 1
ATOM 878 C CA . LEU A 1 106 ? 20.606 -2.877 -24.160 1.00 95.12 106 LEU A CA 1
ATOM 879 C C . LEU A 1 106 ? 19.387 -3.293 -24.989 1.00 95.12 106 LEU A C 1
ATOM 881 O O . LEU A 1 106 ? 19.078 -4.485 -25.091 1.00 95.12 106 LEU A O 1
ATOM 885 N N . LEU A 1 107 ? 18.708 -2.325 -25.595 1.00 93.44 107 LEU A N 1
ATOM 886 C CA . LEU A 1 107 ? 17.557 -2.520 -26.470 1.00 93.44 107 LEU A CA 1
ATOM 887 C C . LEU A 1 107 ? 18.048 -2.898 -27.872 1.00 93.44 107 LEU A C 1
ATOM 889 O O . LEU A 1 107 ? 18.911 -2.237 -28.448 1.00 93.44 107 LEU A O 1
ATOM 893 N N . LEU A 1 108 ? 17.509 -3.990 -28.416 1.00 90.69 108 LEU A N 1
ATOM 894 C CA . LEU A 1 108 ? 17.925 -4.548 -29.709 1.00 90.69 108 LEU A CA 1
ATOM 895 C C . LEU A 1 108 ? 16.996 -4.163 -30.868 1.00 90.69 108 LEU A C 1
ATOM 897 O O . LEU A 1 108 ? 17.171 -4.663 -31.979 1.00 90.69 108 LEU A O 1
ATOM 901 N N . CYS A 1 109 ? 15.977 -3.346 -30.616 1.00 87.75 109 CYS A N 1
ATOM 902 C CA . CYS A 1 109 ? 15.033 -2.892 -31.628 1.00 87.75 109 CYS A CA 1
ATOM 903 C C . CYS A 1 109 ? 14.783 -1.393 -31.509 1.00 87.75 109 CYS A C 1
ATOM 905 O O . CYS A 1 109 ? 14.911 -0.822 -30.430 1.00 87.75 109 CYS A O 1
ATOM 907 N N . ASP A 1 110 ? 14.333 -0.802 -32.611 1.00 87.94 110 ASP A N 1
ATOM 908 C CA . ASP A 1 110 ? 13.829 0.567 -32.625 1.00 87.94 110 ASP A CA 1
ATOM 909 C C . ASP A 1 110 ? 12.597 0.697 -31.713 1.00 87.94 110 ASP A C 1
ATOM 911 O O . ASP A 1 110 ? 11.600 -0.015 -31.885 1.00 87.94 110 ASP A O 1
ATOM 915 N N . ILE A 1 111 ? 12.693 1.594 -30.732 1.00 89.62 111 ILE A N 1
ATOM 916 C CA . ILE A 1 111 ? 11.647 1.885 -29.748 1.00 89.62 111 ILE A CA 1
ATOM 917 C C . ILE A 1 111 ? 10.881 3.182 -30.048 1.00 89.62 111 ILE A C 1
ATOM 919 O O . ILE A 1 111 ? 10.007 3.542 -29.272 1.00 89.62 111 ILE A O 1
ATOM 923 N N . SER A 1 112 ? 11.155 3.864 -31.168 1.00 88.94 112 SER A N 1
ATOM 924 C CA . SER A 1 112 ? 10.575 5.186 -31.476 1.00 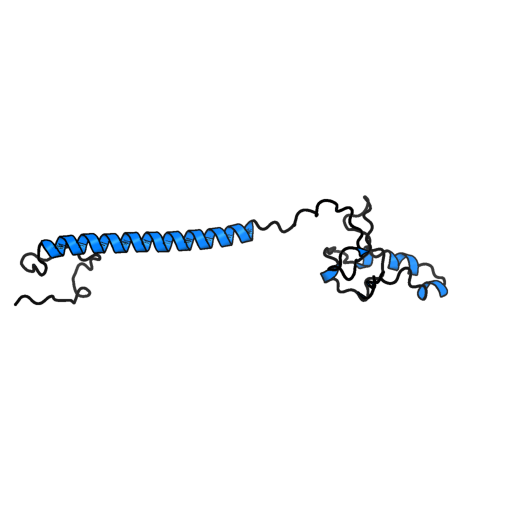88.94 112 SER A CA 1
ATOM 925 C C . SER A 1 112 ? 9.038 5.207 -31.495 1.00 88.94 112 SER A C 1
ATOM 927 O O . SER A 1 112 ? 8.426 6.222 -31.180 1.00 88.94 112 SER A O 1
ATOM 929 N N . ASP A 1 113 ? 8.417 4.081 -31.864 1.00 86.62 113 ASP A N 1
ATOM 930 C CA . ASP A 1 113 ? 6.958 3.906 -31.926 1.00 86.62 113 ASP A CA 1
ATOM 931 C C . ASP A 1 113 ? 6.400 3.075 -30.745 1.00 86.62 113 ASP A C 1
ATOM 933 O O . ASP A 1 113 ? 5.241 2.646 -30.776 1.00 86.62 113 ASP A O 1
ATOM 937 N N . ILE A 1 114 ? 7.222 2.765 -29.736 1.00 85.31 114 ILE A N 1
ATOM 938 C CA . ILE A 1 114 ? 6.837 1.960 -28.569 1.00 85.31 114 ILE A CA 1
ATOM 939 C C . ILE A 1 114 ? 6.521 2.896 -27.403 1.00 85.31 114 ILE A C 1
ATOM 941 O O . ILE A 1 114 ? 7.258 3.833 -27.128 1.00 85.31 114 ILE A O 1
ATOM 945 N N . ASP A 1 115 ? 5.422 2.619 -26.704 1.00 87.38 115 ASP A N 1
ATOM 946 C CA . ASP A 1 115 ? 5.111 3.297 -25.448 1.00 87.38 115 ASP A CA 1
ATOM 947 C C . ASP A 1 115 ? 6.164 2.927 -24.389 1.00 87.38 115 ASP A C 1
ATOM 949 O O . ASP A 1 115 ? 6.312 1.754 -24.032 1.00 87.38 115 ASP A O 1
ATOM 953 N N . GLU A 1 116 ? 6.913 3.923 -23.917 1.00 88.12 116 GLU A N 1
ATOM 954 C CA . GLU A 1 116 ? 8.014 3.765 -22.962 1.00 88.12 116 GLU A CA 1
ATOM 955 C C . GLU A 1 116 ? 7.573 3.077 -21.660 1.00 88.12 116 GLU A C 1
ATOM 957 O O . GLU A 1 116 ? 8.349 2.323 -21.067 1.00 88.12 116 GLU A O 1
ATOM 962 N N . GLU A 1 117 ? 6.307 3.235 -21.246 1.00 84.00 117 GLU A N 1
ATOM 963 C CA . GLU A 1 117 ? 5.764 2.568 -20.054 1.00 84.00 117 GLU A CA 1
ATOM 964 C C . GLU A 1 117 ? 5.790 1.030 -20.172 1.00 84.00 117 GLU A C 1
ATOM 966 O O . GLU A 1 117 ? 5.792 0.322 -19.162 1.00 84.00 117 GLU A O 1
ATOM 971 N N . LEU A 1 118 ? 5.856 0.489 -21.395 1.00 81.00 118 LEU A N 1
ATOM 972 C CA . LEU A 1 118 ? 5.892 -0.953 -21.657 1.00 81.00 118 LEU A CA 1
ATOM 973 C C . LEU A 1 118 ? 7.287 -1.577 -21.502 1.00 81.00 118 LEU A C 1
ATOM 975 O O . LEU A 1 118 ? 7.390 -2.804 -21.448 1.00 81.00 118 LEU A O 1
ATOM 979 N N . ILE A 1 119 ? 8.357 -0.775 -21.437 1.00 86.69 119 ILE A N 1
ATOM 980 C CA . ILE A 1 119 ? 9.743 -1.270 -21.346 1.00 86.69 119 ILE A CA 1
ATOM 981 C C . ILE A 1 119 ? 10.063 -1.744 -19.914 1.00 86.69 119 ILE A C 1
ATOM 983 O O . ILE A 1 119 ? 10.806 -2.710 -19.721 1.00 86.69 119 ILE A O 1
ATOM 987 N N . GLY A 1 120 ? 9.428 -1.135 -18.907 1.00 83.50 120 GLY A N 1
ATOM 988 C CA . GLY A 1 120 ? 9.428 -1.612 -17.518 1.00 83.50 120 GLY A CA 1
ATOM 989 C C . GLY A 1 120 ? 10.656 -1.234 -16.679 1.00 83.50 120 GLY A C 1
ATOM 990 O O . GLY A 1 120 ? 10.782 -1.694 -15.544 1.00 83.50 120 GLY A O 1
ATOM 991 N N . TRP A 1 121 ? 11.553 -0.404 -17.202 1.00 90.06 121 TRP A N 1
ATOM 992 C CA . TRP A 1 121 ? 12.704 0.171 -16.498 1.00 90.06 121 TRP A CA 1
ATOM 993 C C . TRP A 1 121 ? 13.064 1.492 -17.167 1.00 90.06 121 TRP A C 1
ATOM 995 O O . TRP A 1 121 ? 12.844 1.593 -18.351 1.00 90.06 121 TRP A O 1
ATOM 1005 N N . GLU A 1 122 ? 13.649 2.467 -16.475 1.00 90.88 122 GLU A N 1
ATOM 1006 C CA . GLU A 1 122 ? 14.080 3.726 -17.102 1.00 90.88 122 GLU A CA 1
ATOM 1007 C C . GLU A 1 122 ? 15.428 4.156 -16.516 1.00 90.88 122 GLU A C 1
ATOM 1009 O O . GLU A 1 122 ? 15.616 4.148 -15.294 1.00 90.88 122 GLU A O 1
ATOM 1014 N N . ASP A 1 123 ? 16.376 4.546 -17.372 1.00 91.31 123 ASP A N 1
ATOM 1015 C CA . ASP A 1 123 ? 17.588 5.221 -16.914 1.00 91.31 123 ASP A CA 1
ATOM 1016 C C . ASP A 1 123 ? 17.273 6.691 -16.624 1.00 91.31 123 ASP A C 1
ATOM 1018 O O . ASP A 1 123 ? 17.271 7.534 -17.520 1.00 91.31 123 ASP A O 1
ATOM 1022 N N . ALA A 1 124 ? 17.067 7.011 -15.346 1.00 91.44 124 ALA A N 1
ATOM 1023 C CA . ALA A 1 124 ? 16.687 8.350 -14.889 1.00 91.44 124 ALA A CA 1
ATOM 1024 C C . ALA A 1 124 ? 17.650 9.486 -15.299 1.00 91.44 124 ALA A C 1
ATOM 1026 O O . ALA A 1 124 ? 17.335 10.658 -15.089 1.00 91.44 124 ALA A O 1
ATOM 1027 N N . ARG A 1 125 ? 18.854 9.177 -15.801 1.00 92.19 125 ARG A N 1
ATOM 1028 C CA . ARG A 1 125 ? 19.829 10.186 -16.238 1.00 92.19 125 ARG A CA 1
ATOM 1029 C C . ARG A 1 125 ? 19.876 10.368 -17.744 1.00 92.19 125 ARG A C 1
ATOM 1031 O O . ARG A 1 125 ? 20.099 11.489 -18.191 1.00 92.19 125 ARG A O 1
ATOM 1038 N N . LEU A 1 126 ? 19.766 9.277 -18.494 1.00 91.94 126 LEU A N 1
ATOM 1039 C CA . LEU A 1 126 ? 20.082 9.252 -19.923 1.00 91.94 126 LEU A CA 1
ATOM 1040 C C . LEU A 1 126 ? 18.898 8.835 -20.806 1.00 91.94 126 LEU A C 1
ATOM 1042 O O . LEU A 1 126 ? 18.978 9.006 -22.020 1.00 91.94 126 LEU A O 1
ATOM 1046 N N . GLY A 1 127 ? 17.813 8.326 -20.217 1.00 92.44 127 GLY A N 1
ATOM 1047 C CA . GLY A 1 127 ? 16.672 7.782 -20.949 1.00 92.44 127 GLY A CA 1
ATOM 1048 C C . GLY A 1 127 ? 17.004 6.483 -21.689 1.00 92.44 127 GLY A C 1
ATOM 1049 O O . GLY A 1 127 ? 18.016 5.830 -21.425 1.00 92.44 127 GLY A O 1
ATOM 1050 N N . TYR A 1 128 ? 16.139 6.095 -22.624 1.00 92.94 128 TYR A N 1
ATOM 1051 C CA . TYR A 1 128 ? 16.261 4.834 -23.362 1.00 92.94 128 TYR A CA 1
ATOM 1052 C C . TYR A 1 128 ? 17.200 4.893 -24.569 1.00 92.94 128 TYR A C 1
ATOM 1054 O O . TYR A 1 128 ? 17.811 3.884 -24.919 1.00 92.94 128 TYR A O 1
ATOM 1062 N N . ASP A 1 129 ? 17.340 6.064 -25.192 1.00 90.88 129 ASP A N 1
ATOM 1063 C CA . ASP A 1 129 ? 18.049 6.221 -26.468 1.00 90.88 129 ASP A CA 1
ATOM 1064 C C . ASP A 1 129 ? 19.517 5.801 -26.406 1.00 90.88 129 ASP A C 1
ATOM 1066 O O . ASP A 1 129 ? 20.045 5.265 -27.381 1.00 90.88 129 ASP A O 1
ATOM 1070 N N . VAL A 1 130 ? 20.170 6.006 -25.258 1.00 93.31 130 VAL A N 1
ATOM 1071 C CA . VAL A 1 130 ? 21.573 5.613 -25.049 1.00 93.31 130 VAL A CA 1
ATOM 1072 C C . VAL A 1 130 ? 21.764 4.103 -24.935 1.00 93.31 130 VAL A C 1
ATOM 1074 O O . VAL A 1 130 ? 22.870 3.609 -25.126 1.00 93.31 130 VAL A O 1
ATOM 1077 N N . HIS A 1 131 ? 20.697 3.375 -24.608 1.00 93.62 131 HIS A N 1
ATOM 1078 C CA . HIS A 1 131 ? 20.699 1.919 -24.493 1.00 93.62 131 HIS A CA 1
ATOM 1079 C C . HIS A 1 131 ? 20.169 1.263 -25.771 1.00 93.62 131 HIS A C 1
ATOM 1081 O O . HIS A 1 131 ? 20.143 0.037 -25.858 1.00 93.62 131 HIS A O 1
ATOM 1087 N N . ASN A 1 132 ? 19.744 2.051 -26.764 1.00 92.19 132 ASN A N 1
ATOM 1088 C CA . ASN A 1 132 ? 19.187 1.555 -28.011 1.00 92.19 132 ASN A CA 1
ATOM 1089 C C . ASN A 1 132 ? 20.264 1.319 -29.076 1.00 92.19 132 ASN A C 1
ATOM 1091 O O . ASN A 1 132 ? 20.716 2.242 -29.755 1.00 92.19 132 ASN A O 1
ATOM 1095 N N . LEU A 1 133 ? 20.602 0.046 -29.290 1.00 89.88 133 LEU A N 1
ATOM 1096 C CA . LEU A 1 133 ? 21.604 -0.361 -30.276 1.00 89.88 133 LEU A CA 1
ATOM 1097 C C . LEU A 1 133 ? 21.168 -0.104 -31.724 1.00 89.88 133 LEU A C 1
ATOM 1099 O O . LEU A 1 133 ? 22.012 -0.134 -32.618 1.00 89.88 133 LEU A O 1
ATOM 1103 N N . SER A 1 134 ? 19.883 0.168 -31.997 1.00 84.06 134 SER A N 1
ATOM 1104 C CA . SER A 1 134 ? 19.466 0.567 -33.347 1.00 84.06 134 SER A CA 1
ATOM 1105 C C . SER A 1 134 ? 20.085 1.902 -33.762 1.00 84.06 134 SER A C 1
ATOM 1107 O O . SER A 1 134 ? 20.328 2.117 -34.948 1.00 84.06 134 SER A O 1
ATOM 1109 N N . ASN A 1 135 ? 20.378 2.777 -32.796 1.00 82.19 135 ASN A N 1
ATOM 1110 C CA . ASN A 1 135 ? 20.981 4.084 -33.046 1.00 82.19 135 ASN A CA 1
ATOM 1111 C C . ASN A 1 135 ? 22.458 3.967 -33.454 1.00 82.19 135 ASN A C 1
ATOM 1113 O O . ASN A 1 135 ? 22.937 4.767 -34.258 1.00 82.19 135 ASN A O 1
ATOM 1117 N N . ASP A 1 136 ? 23.156 2.933 -32.981 1.00 80.00 136 ASP A N 1
ATOM 1118 C CA . ASP A 1 136 ? 24.567 2.698 -33.307 1.00 80.00 136 ASP A CA 1
ATOM 1119 C C . ASP A 1 136 ? 24.767 2.276 -34.770 1.00 80.00 136 ASP A C 1
ATOM 1121 O O . ASP A 1 136 ? 25.787 2.598 -35.378 1.00 80.00 136 ASP A O 1
ATOM 1125 N N . VAL A 1 137 ? 23.775 1.604 -35.366 1.00 70.19 137 VAL A N 1
ATOM 1126 C CA . VAL A 1 137 ? 23.824 1.137 -36.764 1.00 70.19 137 VAL A CA 1
ATOM 1127 C C . VAL A 1 137 ? 23.670 2.294 -37.761 1.00 70.19 137 VAL A C 1
ATOM 1129 O O . VAL A 1 137 ? 24.237 2.257 -38.850 1.00 70.19 137 VAL A O 1
ATOM 1132 N N . VAL A 1 138 ? 22.932 3.348 -37.397 1.00 60.56 138 VAL A N 1
ATOM 1133 C CA . VAL A 1 138 ? 22.614 4.482 -38.289 1.00 60.56 138 VAL A CA 1
ATOM 1134 C C . VAL A 1 138 ? 23.790 5.458 -38.454 1.00 60.56 138 VAL A C 1
ATOM 1136 O O . VAL A 1 138 ? 23.790 6.281 -39.373 1.00 60.56 138 VAL A O 1
ATOM 1139 N N . ASN A 1 139 ? 24.817 5.352 -37.608 1.00 56.38 139 ASN A N 1
ATOM 1140 C CA . ASN A 1 139 ? 26.017 6.188 -37.683 1.00 56.38 139 ASN A CA 1
ATOM 1141 C C . ASN A 1 139 ? 27.023 5.747 -38.761 1.00 56.38 139 ASN A C 1
ATOM 1143 O O . ASN A 1 139 ? 28.011 6.448 -38.979 1.00 56.38 139 ASN A O 1
ATOM 1147 N N . ASP A 1 140 ? 26.781 4.636 -39.461 1.00 58.28 140 ASP A N 1
ATOM 1148 C CA . ASP A 1 140 ? 27.576 4.267 -40.632 1.00 58.28 140 ASP A CA 1
ATOM 1149 C C . ASP A 1 140 ? 27.101 5.106 -41.836 1.00 58.28 140 ASP A C 1
ATOM 1151 O O . ASP A 1 140 ? 26.003 4.909 -42.356 1.00 58.28 140 ASP A O 1
ATOM 1155 N N . GLU A 1 141 ? 27.898 6.101 -42.252 1.00 57.84 141 GLU A N 1
ATOM 1156 C CA . GLU A 1 141 ? 27.541 7.199 -43.181 1.00 57.84 141 GLU A CA 1
ATOM 1157 C C . GLU A 1 141 ? 27.089 6.776 -44.598 1.00 57.84 141 GLU A C 1
ATOM 1159 O O . GLU A 1 141 ? 26.844 7.619 -45.471 1.00 57.84 141 GLU A O 1
ATOM 1164 N N . SER A 1 142 ? 26.952 5.479 -44.868 1.00 60.19 142 SER A N 1
ATOM 1165 C CA . SER A 1 142 ? 26.346 5.010 -46.105 1.00 60.19 142 SER A CA 1
ATOM 1166 C C . SER A 1 142 ? 24.869 5.426 -46.143 1.00 60.19 142 SER A C 1
ATOM 1168 O O . SER A 1 142 ? 24.051 5.034 -45.313 1.00 60.19 142 SER A O 1
ATOM 1170 N N . LYS A 1 143 ? 24.507 6.263 -47.122 1.00 56.81 143 LYS A N 1
ATOM 1171 C CA . LYS A 1 143 ? 23.129 6.754 -47.317 1.00 56.81 143 LYS A CA 1
ATOM 1172 C C . LYS A 1 143 ? 22.091 5.628 -47.439 1.00 56.81 143 LYS A C 1
ATOM 1174 O O . LYS A 1 143 ? 20.922 5.875 -47.166 1.00 56.81 143 LYS A O 1
ATOM 1179 N N . ASP A 1 144 ? 22.536 4.420 -47.773 1.00 59.44 144 ASP A N 1
ATOM 1180 C CA . ASP A 1 144 ? 21.706 3.226 -47.921 1.00 59.44 144 ASP A CA 1
ATOM 1181 C C . ASP A 1 144 ? 21.364 2.555 -46.571 1.00 59.44 144 ASP A C 1
ATOM 1183 O O . ASP A 1 144 ? 20.355 1.859 -46.468 1.00 59.44 144 ASP A O 1
ATOM 1187 N N . ALA A 1 145 ? 22.138 2.799 -45.502 1.00 55.66 145 ALA A N 1
ATOM 1188 C CA . ALA A 1 145 ? 21.888 2.224 -44.174 1.00 55.66 145 ALA A CA 1
ATOM 1189 C C . ALA A 1 145 ? 20.728 2.900 -43.423 1.00 55.66 145 ALA A C 1
ATOM 1191 O O . ALA A 1 145 ? 20.069 2.260 -42.607 1.00 55.66 145 ALA A O 1
ATOM 1192 N N . LYS A 1 146 ? 20.409 4.166 -43.734 1.00 54.28 146 LYS A N 1
ATOM 1193 C CA . LYS A 1 146 ? 19.292 4.895 -43.100 1.00 54.28 146 LYS A CA 1
ATOM 1194 C C . LYS A 1 146 ? 17.911 4.322 -43.421 1.00 54.28 146 LYS A C 1
ATOM 1196 O O . LYS A 1 146 ? 16.974 4.553 -42.663 1.00 54.28 146 LYS A O 1
ATOM 1201 N N . GLU A 1 147 ? 17.774 3.587 -44.522 1.00 57.81 147 GLU A N 1
ATOM 1202 C CA . GLU A 1 147 ? 16.512 2.935 -44.900 1.00 57.81 147 GLU A CA 1
ATOM 1203 C C . GLU A 1 147 ? 16.436 1.473 -44.438 1.00 57.81 147 GLU A C 1
ATOM 1205 O O . GLU A 1 147 ? 15.350 0.884 -44.391 1.00 57.81 147 GLU A O 1
ATOM 1210 N N . ALA A 1 148 ? 17.564 0.885 -44.033 1.00 57.25 148 ALA A N 1
ATOM 1211 C CA . ALA A 1 148 ? 17.604 -0.453 -43.474 1.00 57.25 148 ALA A CA 1
ATOM 1212 C C . ALA A 1 148 ? 17.142 -0.405 -42.012 1.00 57.25 148 ALA A C 1
ATOM 1214 O O . ALA A 1 148 ? 17.940 -0.271 -41.089 1.00 57.25 148 ALA A O 1
ATOM 1215 N N . LYS A 1 149 ? 15.828 -0.533 -41.789 1.00 56.84 149 LYS A N 1
ATOM 1216 C CA . LYS A 1 149 ? 15.272 -0.831 -40.461 1.00 56.84 149 LYS A CA 1
ATOM 1217 C C . LYS A 1 149 ? 15.837 -2.170 -39.982 1.00 56.84 149 LYS A C 1
ATOM 1219 O O . LYS A 1 149 ? 15.271 -3.228 -40.260 1.00 56.84 149 LYS A O 1
ATOM 1224 N N . CYS A 1 150 ? 16.975 -2.132 -39.297 1.00 58.75 150 CYS A N 1
ATOM 1225 C CA . CYS A 1 150 ? 17.566 -3.291 -38.654 1.00 58.75 150 CYS A CA 1
ATOM 1226 C C . CYS A 1 150 ? 16.638 -3.715 -37.514 1.00 58.75 150 CYS A C 1
ATOM 1228 O O . CYS A 1 150 ? 16.642 -3.138 -36.435 1.00 58.75 150 CYS A O 1
ATOM 1230 N N . PHE A 1 151 ? 15.821 -4.724 -37.816 1.00 59.56 151 PHE A N 1
ATOM 1231 C CA . PHE A 1 151 ? 14.877 -5.389 -36.921 1.00 59.56 151 PHE A CA 1
ATOM 1232 C C . PHE A 1 151 ? 13.668 -4.532 -36.516 1.00 59.56 151 PHE A C 1
ATOM 1234 O O . PHE A 1 151 ? 13.565 -4.004 -35.413 1.00 59.56 151 PHE A O 1
ATOM 1241 N N . SER A 1 152 ? 12.672 -4.480 -37.407 1.00 55.66 152 SER A N 1
ATOM 1242 C CA . SER A 1 152 ? 11.309 -4.117 -37.013 1.00 55.66 152 SER A CA 1
ATOM 1243 C C . SER A 1 152 ? 10.735 -5.195 -36.090 1.00 55.66 152 SER A C 1
ATOM 1245 O O . SER A 1 152 ? 1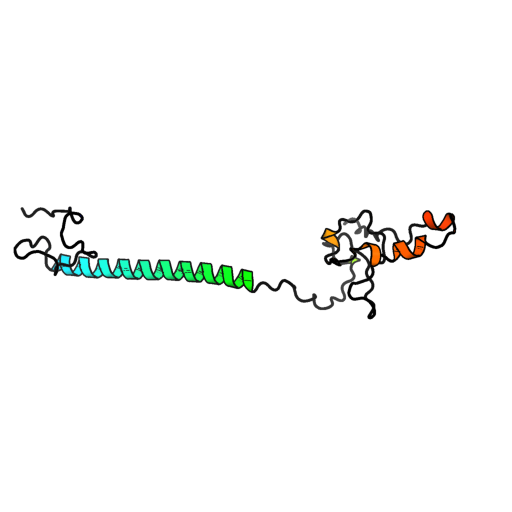0.830 -6.377 -36.424 1.00 55.66 152 SER A O 1
ATOM 1247 N N . ILE A 1 153 ? 10.130 -4.771 -34.976 1.00 58.22 153 ILE A N 1
ATOM 1248 C CA . ILE A 1 153 ? 9.335 -5.549 -34.005 1.00 58.22 153 ILE A CA 1
ATOM 1249 C C . ILE A 1 153 ? 8.933 -6.940 -34.526 1.00 58.22 153 ILE A C 1
ATOM 1251 O O . ILE A 1 153 ? 8.188 -7.056 -35.505 1.00 58.22 153 ILE A O 1
ATOM 1255 N N . VAL A 1 154 ? 9.356 -8.001 -33.830 1.00 56.78 154 VAL A N 1
ATOM 1256 C CA . VAL A 1 154 ? 8.899 -9.368 -34.117 1.00 56.78 154 VAL A CA 1
ATOM 1257 C C . VAL A 1 154 ? 7.442 -9.490 -33.674 1.00 56.78 154 VAL A C 1
ATOM 1259 O O . VAL A 1 154 ? 7.138 -9.776 -32.518 1.00 56.78 154 VAL A O 1
ATOM 1262 N N . ARG A 1 155 ? 6.514 -9.241 -34.600 1.00 59.78 155 ARG A N 1
ATOM 1263 C CA . ARG A 1 155 ? 5.080 -9.438 -34.367 1.00 59.78 155 ARG A CA 1
ATOM 1264 C C . ARG A 1 155 ? 4.762 -10.924 -34.489 1.00 59.78 155 ARG A C 1
ATOM 1266 O O . ARG A 1 155 ? 4.878 -11.501 -35.569 1.00 59.78 155 ARG A O 1
ATOM 1273 N N . HIS A 1 156 ? 4.369 -11.551 -33.384 1.00 56.06 156 HIS A N 1
ATOM 1274 C CA . HIS A 1 156 ? 3.861 -12.916 -33.413 1.00 56.06 156 HIS A CA 1
ATOM 1275 C C . HIS A 1 156 ? 2.369 -12.898 -33.758 1.00 56.06 156 HIS A C 1
ATOM 1277 O O . HIS A 1 156 ? 1.560 -12.453 -32.950 1.00 56.06 156 HIS A O 1
ATOM 1283 N N . TRP A 1 157 ? 2.001 -13.390 -34.944 1.00 65.25 157 TRP A N 1
ATOM 1284 C CA . TRP A 1 157 ? 0.604 -13.652 -35.297 1.00 65.25 157 TRP A CA 1
ATOM 1285 C C . TRP A 1 157 ? 0.220 -15.072 -34.881 1.00 65.25 157 TRP A C 1
ATOM 1287 O O . TRP A 1 157 ? 0.673 -16.021 -35.529 1.00 65.25 157 TRP A O 1
ATOM 1297 N N . PRO A 1 158 ? -0.588 -15.242 -33.814 1.00 60.88 158 PRO A N 1
ATOM 1298 C CA . PRO A 1 158 ? -1.028 -16.566 -33.411 1.00 60.88 158 PRO A CA 1
ATOM 1299 C C . PRO A 1 158 ? -1.854 -17.198 -34.546 1.00 60.88 158 PRO A C 1
ATOM 1301 O O . PRO A 1 158 ? -2.611 -16.494 -35.225 1.00 60.88 158 PRO A O 1
ATOM 1304 N N . PRO A 1 159 ? -1.716 -18.514 -34.792 1.00 64.31 159 PRO A N 1
ATOM 1305 C CA . PRO A 1 159 ? -2.499 -19.197 -35.813 1.00 64.31 159 PRO A CA 1
ATOM 1306 C C . PRO A 1 159 ? -3.993 -19.043 -35.515 1.00 64.31 159 PRO A C 1
ATOM 1308 O O . PRO A 1 159 ? -4.419 -19.169 -34.366 1.00 64.31 159 PRO A O 1
ATOM 1311 N N . GLN A 1 160 ? -4.798 -18.772 -36.548 1.00 70.50 160 GLN A N 1
ATOM 1312 C CA . GLN A 1 160 ? -6.249 -18.724 -36.380 1.00 70.50 160 GLN A CA 1
ATOM 1313 C C . GLN A 1 160 ? -6.736 -20.096 -35.910 1.00 70.50 160 GLN A C 1
ATOM 1315 O O . GLN A 1 160 ? -6.488 -21.104 -36.576 1.00 70.50 160 GLN A O 1
ATOM 1320 N N . LEU A 1 161 ? -7.386 -20.121 -34.745 1.00 60.84 161 LE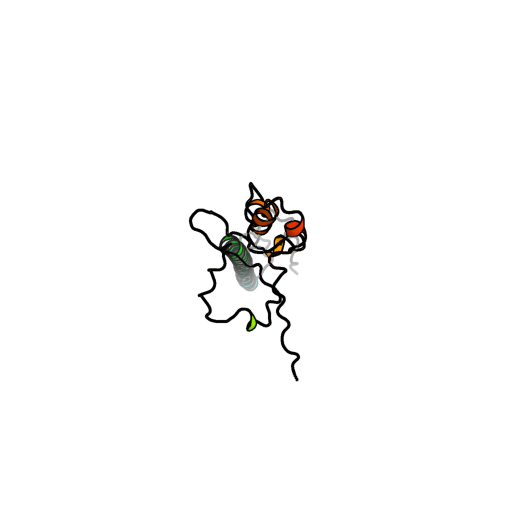U A N 1
ATOM 1321 C CA . LEU A 1 161 ? -8.046 -21.309 -34.214 1.00 60.84 161 LEU A CA 1
ATOM 1322 C C . LEU A 1 161 ? -9.062 -21.787 -35.264 1.00 60.84 161 LEU A C 1
ATOM 1324 O O . LEU A 1 161 ? -9.984 -21.047 -35.605 1.00 60.84 161 LEU A O 1
ATOM 1328 N N . LYS A 1 162 ? -8.831 -22.981 -35.818 1.00 52.44 162 LYS A N 1
ATOM 1329 C CA . LYS A 1 162 ? -9.793 -23.687 -36.673 1.00 52.44 162 LYS A CA 1
ATOM 1330 C C . LYS A 1 162 ? -10.836 -24.396 -35.827 1.00 52.44 162 LYS A C 1
ATOM 1332 O O . LYS A 1 162 ? -10.442 -24.950 -34.777 1.00 52.44 162 LYS A O 1
#

Organism: NCBI:txid420281

Secondary structure (DSSP, 8-state):
--------TTSSS--SS--GGGSPTT---S-HHHHHHHHHHHHHHHHHHHHHHHHHHHHHHHHHHHHHTS-SSPPPP------GGG-TT------EE--TT-SSPEE-S--TTS-GGGT----TTT-SGGGBHHHHHTTS--TTGGG--TT------PPP--

pLDDT: mean 79.47, std 13.74, range [50.31, 98.38]

Radius of gyration: 37.02 Å; chains: 1; bounding box: 76×42×97 Å

Sequence (162 aa):
FKFCHQDMYNREPKVFPAFPRHQKEGEEWMHDDQEWISIALSWSVIVVLVCVTYSLTIHRLHKGLKAYFKPVYDQPAKAIDQKFSEVAAICAYVPMKHDSDFIYPLLLCDISDIDEELIGWEDARLGYDVHNLSNDVVNDESKDAKEAKCFSIVRHWPPQLK